Protein AF-A0A8D0F567-F1 (afdb_monomer_lite)

InterPro domains:
  IPR011990 Tetratricopeptide-like helical domain superfamily [G3DSA:1.25.40.10] (18-121)
  IPR011990 Tetratricopeptide-like helical domain superfamily [SSF48452] (25-99)
  IPR019734 Tetratricopeptide repeat [SM00028] (25-58)
  IPR019734 Tetratricopeptide repeat [SM00028] (64-97)
  IPR040395 Tetratricopeptide repeat protein 19 [PTHR13143] (23-118)
  IPR040799 ComR, tetratricopeptide [PF18710] (25-109)

Foldseek 3Di:
DDPPPPPVVVVVVVVVVLVVLLVQLVVLQVVLVVCVVVVVLVSSLVSLVVSLVSCVVSVHLCSLVSLLSNLVSCVSVVVLVVSLVSLVVSLVSCVVSVVVVSNVVSVVVNVVSVVVVVVVD

Radius of gyration: 17.82 Å; chains: 1; bounding box: 56×36×42 Å

Organism: NCBI:txid311401

Sequence (121 aa):
MWCSCCPRLHRSCSEGFFSVLVQTVVLMNDLATVLDAQGHYDEAYSYVKRAAELAKETQHPEEHMVLNNLAAILMHKEDFLQAKQVYKEALEQAQQKGDVASVQHIQEELAELAKRRKGSK

Secondary structure (DSSP, 8-state):
------HHHHHHHHHHHHHHHHHHHHHHHHHHHHHHHTT-HHHHHHHHHHHHHHHHHHT-TTHHHHHHHHHHHHHHTT-HHHHHHHHHHHHHHHHHHT-HHHHHHHHHHHHHHHHHHHH--

pLDDT: mean 84.18, std 19.07, range [33.41, 97.88]

Structure (mmCIF, N/CA/C/O backbone):
data_AF-A0A8D0F567-F1
#
_entry.id   AF-A0A8D0F567-F1
#
loop_
_atom_site.group_PDB
_atom_site.id
_atom_site.type_symbol
_atom_site.label_atom_id
_atom_site.label_alt_id
_atom_site.label_comp_id
_atom_site.label_asym_id
_atom_site.label_entity_id
_atom_site.label_seq_id
_atom_site.pdbx_PDB_ins_code
_atom_site.Cartn_x
_atom_site.Cartn_y
_atom_site.Cartn_z
_atom_site.occupancy
_atom_site.B_iso_or_equiv
_atom_site.auth_seq_id
_atom_site.auth_comp_id
_atom_site.auth_asym_id
_atom_site.auth_atom_id
_atom_site.pdbx_PDB_model_num
ATOM 1 N N . MET A 1 1 ? 36.775 -19.985 -17.133 1.00 36.34 1 MET A N 1
ATOM 2 C CA . MET A 1 1 ? 37.378 -19.450 -18.369 1.00 36.34 1 MET A CA 1
ATOM 3 C C . MET A 1 1 ? 36.575 -18.210 -18.764 1.00 36.34 1 MET A C 1
ATOM 5 O O . MET A 1 1 ? 35.458 -18.348 -19.225 1.00 36.34 1 MET A O 1
ATOM 9 N N . TRP A 1 2 ? 37.105 -17.029 -18.427 1.00 33.41 2 TRP A N 1
ATOM 10 C CA . TRP A 1 2 ? 36.894 -15.725 -19.075 1.00 33.41 2 TRP A CA 1
ATOM 11 C C . TRP A 1 2 ? 35.459 -15.260 -19.403 1.00 33.41 2 TRP A C 1
ATOM 13 O O . TRP A 1 2 ? 35.116 -15.065 -20.563 1.00 33.41 2 TRP A O 1
ATOM 23 N N . CYS A 1 3 ? 34.671 -14.911 -18.379 1.00 35.38 3 CYS A N 1
ATOM 24 C CA . CYS A 1 3 ? 33.648 -13.866 -18.531 1.00 35.38 3 CYS A CA 1
ATOM 25 C C . CYS A 1 3 ? 34.311 -12.489 -18.402 1.00 35.38 3 CYS A C 1
ATOM 27 O O . CYS A 1 3 ? 34.134 -11.778 -17.418 1.00 35.38 3 CYS A O 1
ATOM 29 N N . SER A 1 4 ? 35.082 -12.101 -19.416 1.00 45.06 4 SER A N 1
ATOM 30 C CA . SER A 1 4 ? 35.451 -10.701 -19.642 1.00 45.06 4 SER A CA 1
ATOM 31 C C . SER A 1 4 ? 34.256 -9.978 -20.274 1.00 45.06 4 SER A C 1
ATOM 33 O O . SER A 1 4 ? 34.318 -9.524 -21.412 1.00 45.06 4 SER A O 1
ATOM 35 N N . CYS A 1 5 ? 33.125 -9.930 -19.564 1.00 42.72 5 CYS A N 1
ATOM 36 C CA . CYS A 1 5 ? 31.970 -9.148 -19.991 1.00 42.72 5 CYS A CA 1
ATOM 37 C C . CYS A 1 5 ? 32.224 -7.675 -19.661 1.00 42.72 5 CYS A C 1
ATOM 39 O O . CYS A 1 5 ? 32.419 -7.289 -18.512 1.00 42.72 5 CYS A O 1
ATOM 41 N N . CYS A 1 6 ? 32.263 -6.873 -20.719 1.00 40.22 6 CYS A N 1
ATOM 42 C CA . CYS A 1 6 ? 32.458 -5.431 -20.737 1.00 40.22 6 CYS A CA 1
ATOM 43 C C . CYS A 1 6 ? 31.717 -4.716 -19.574 1.00 40.22 6 CYS A C 1
ATOM 45 O O . CYS A 1 6 ? 30.492 -4.842 -19.490 1.00 40.22 6 CYS A O 1
ATOM 47 N N . PRO A 1 7 ? 32.382 -3.899 -18.727 1.00 51.06 7 PRO A N 1
ATOM 48 C CA . PRO A 1 7 ? 31.718 -3.164 -17.635 1.00 51.06 7 PRO A CA 1
ATOM 49 C 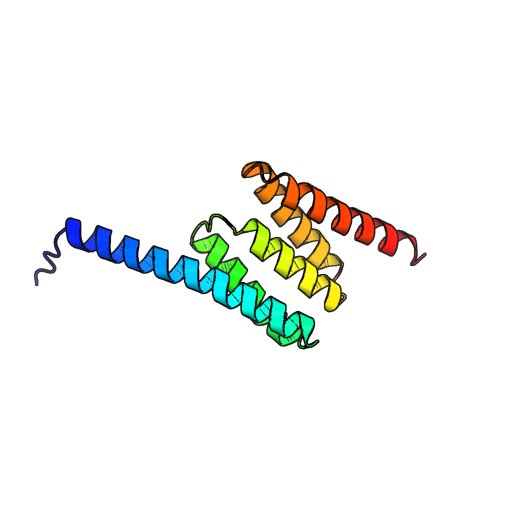C . PRO A 1 7 ? 30.576 -2.260 -18.128 1.00 51.06 7 PRO A C 1
ATOM 51 O O . PRO A 1 7 ? 29.612 -1.994 -17.415 1.00 51.06 7 PRO A O 1
ATOM 54 N N . ARG A 1 8 ? 30.667 -1.823 -19.390 1.00 41.62 8 ARG A N 1
ATOM 55 C CA . ARG A 1 8 ? 29.657 -1.013 -20.077 1.00 41.62 8 ARG A CA 1
ATOM 56 C C . ARG A 1 8 ? 28.365 -1.782 -20.376 1.00 41.62 8 ARG A C 1
ATOM 58 O O . ARG A 1 8 ? 27.296 -1.189 -20.318 1.00 41.62 8 ARG A O 1
ATOM 65 N N . LEU A 1 9 ? 28.453 -3.088 -20.645 1.00 41.75 9 LEU A N 1
ATOM 66 C CA . LEU A 1 9 ? 27.293 -3.939 -20.940 1.00 41.75 9 LEU A CA 1
ATOM 67 C C . LEU A 1 9 ? 26.566 -4.381 -19.662 1.00 41.75 9 LEU A C 1
ATOM 69 O O . LEU A 1 9 ? 25.348 -4.522 -19.673 1.00 41.75 9 LEU A O 1
ATOM 73 N N . HIS A 1 10 ? 27.300 -4.535 -18.554 1.00 45.81 10 HIS A N 1
ATOM 74 C CA . HIS A 1 10 ? 26.714 -4.816 -17.241 1.00 45.81 10 HIS A CA 1
ATOM 75 C C . HIS A 1 10 ? 25.799 -3.669 -16.785 1.00 45.81 10 HIS A C 1
ATOM 77 O O . HIS A 1 10 ? 24.714 -3.920 -16.270 1.00 45.81 10 HIS A O 1
ATOM 83 N N . ARG A 1 11 ? 26.195 -2.415 -17.061 1.00 40.94 11 ARG A N 1
ATOM 84 C CA . ARG A 1 11 ? 25.394 -1.219 -16.757 1.00 40.94 11 ARG A CA 1
ATOM 85 C C . ARG A 1 11 ? 24.106 -1.143 -17.592 1.00 40.94 11 ARG A C 1
ATOM 87 O O . ARG A 1 11 ? 23.039 -0.947 -17.023 1.00 40.94 11 ARG A O 1
ATOM 94 N N . SER A 1 12 ? 24.171 -1.411 -18.902 1.00 39.19 12 SER A N 1
ATOM 95 C CA . SER A 1 12 ? 22.965 -1.488 -19.753 1.00 39.19 12 SER A CA 1
ATOM 96 C C . SER A 1 12 ? 22.051 -2.670 -19.418 1.00 39.19 12 SER A C 1
ATOM 98 O O . SER A 1 12 ? 20.834 -2.521 -19.476 1.00 39.19 12 SER A O 1
ATOM 100 N N . CYS A 1 13 ? 22.597 -3.834 -19.042 1.00 46.06 13 CYS A N 1
ATOM 101 C CA . CYS A 1 13 ? 21.776 -4.955 -18.569 1.00 46.06 13 CYS A CA 1
ATOM 102 C C . CYS A 1 13 ? 21.081 -4.626 -17.242 1.00 46.06 13 CYS A C 1
ATOM 104 O O . CYS A 1 13 ? 19.911 -4.963 -17.084 1.00 46.06 13 CYS A O 1
ATOM 106 N N . SER A 1 14 ? 21.751 -3.930 -16.313 1.00 49.78 14 SER A N 1
ATOM 107 C CA . SER A 1 14 ? 21.116 -3.486 -15.066 1.00 49.78 14 SER A CA 1
ATOM 108 C C . SER A 1 14 ? 20.061 -2.398 -15.284 1.00 49.78 14 SER A C 1
ATOM 110 O O . SER A 1 14 ? 19.027 -2.431 -14.627 1.00 49.78 14 SER A O 1
ATOM 112 N N . GLU A 1 15 ? 20.275 -1.474 -16.226 1.00 50.78 15 GLU A N 1
ATOM 113 C CA . GLU A 1 15 ? 19.310 -0.413 -16.561 1.00 50.78 15 GLU A CA 1
ATOM 114 C C . GLU A 1 15 ? 18.056 -0.977 -17.251 1.00 50.78 15 GLU A C 1
ATOM 116 O O . GLU A 1 15 ? 16.936 -0.606 -16.897 1.00 50.78 15 GLU A O 1
ATOM 121 N N . GLY A 1 16 ? 18.222 -1.935 -18.173 1.00 56.00 16 GLY A N 1
ATOM 122 C CA . GLY A 1 16 ? 17.101 -2.640 -18.801 1.00 56.00 16 GLY A CA 1
ATOM 123 C C . GLY A 1 16 ? 16.317 -3.507 -17.812 1.00 56.00 16 GLY A C 1
ATOM 124 O O . GLY A 1 16 ? 15.089 -3.498 -17.823 1.00 56.00 16 GLY A O 1
ATOM 125 N N . PHE A 1 17 ? 1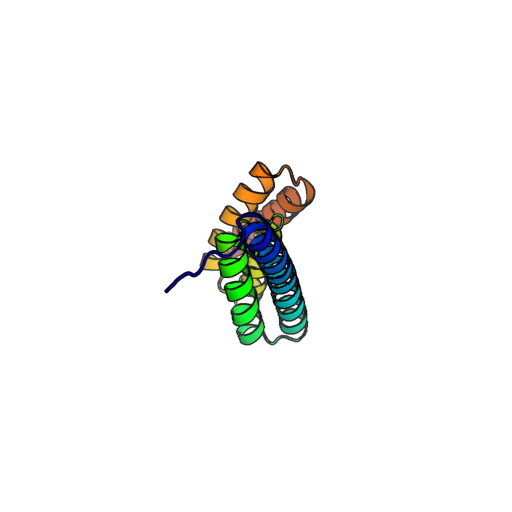7.009 -4.204 -16.908 1.00 58.25 17 PHE A N 1
ATOM 126 C CA . PHE A 1 17 ? 16.377 -5.009 -15.861 1.00 58.25 17 PHE A CA 1
ATOM 127 C C . PHE A 1 17 ? 15.597 -4.140 -14.862 1.00 58.25 17 PHE A C 1
ATOM 129 O O . PHE A 1 17 ? 14.449 -4.446 -14.557 1.00 58.25 17 PHE A O 1
ATOM 136 N N . PHE A 1 18 ? 16.163 -3.011 -14.424 1.00 58.22 18 PHE A N 1
ATOM 137 C CA . PHE A 1 18 ? 15.486 -2.058 -13.539 1.00 58.22 18 PHE A CA 1
ATOM 138 C C . PHE A 1 18 ? 14.220 -1.469 -14.180 1.00 58.22 18 PHE A C 1
ATOM 140 O O . PHE A 1 18 ? 13.167 -1.440 -13.550 1.00 58.22 18 PHE A O 1
ATOM 147 N N . SER A 1 19 ? 14.283 -1.081 -15.459 1.00 60.62 19 SER A N 1
ATOM 148 C CA . SER A 1 19 ? 13.116 -0.560 -16.184 1.00 60.62 19 SER A CA 1
ATOM 149 C C . SER A 1 19 ? 11.992 -1.591 -16.334 1.00 60.62 19 SER A C 1
ATOM 151 O O . SER A 1 19 ? 10.820 -1.221 -16.277 1.00 60.62 19 SER A O 1
ATOM 153 N N . VAL A 1 20 ? 12.322 -2.873 -16.522 1.00 65.44 20 VAL A N 1
ATOM 154 C CA . VAL A 1 20 ? 11.320 -3.950 -16.602 1.00 65.44 20 VAL A CA 1
ATOM 155 C C . VAL A 1 20 ? 10.667 -4.187 -15.240 1.00 65.44 20 VAL A C 1
ATOM 157 O O . VAL A 1 20 ? 9.454 -4.382 -15.163 1.00 65.44 20 VAL A O 1
ATOM 160 N N . LEU A 1 21 ? 11.438 -4.120 -14.152 1.00 71.50 21 LEU A N 1
ATOM 161 C CA . LEU A 1 21 ? 10.902 -4.285 -12.801 1.00 71.50 21 LEU A CA 1
ATOM 162 C C . LEU A 1 21 ? 9.962 -3.136 -12.409 1.00 71.50 21 LEU A C 1
ATOM 164 O O . LEU A 1 21 ? 8.901 -3.397 -11.850 1.00 71.50 21 LEU A O 1
ATOM 168 N N . VAL A 1 22 ? 10.293 -1.895 -12.783 1.00 76.56 22 VAL A N 1
ATOM 169 C CA . VAL A 1 22 ? 9.426 -0.713 -12.602 1.00 76.56 22 VAL A CA 1
ATOM 170 C C . VAL A 1 22 ? 8.073 -0.912 -13.294 1.00 76.56 22 VAL A C 1
ATOM 172 O O . VAL A 1 22 ? 7.026 -0.776 -12.668 1.00 76.56 22 VAL A O 1
ATOM 175 N N . GLN A 1 23 ? 8.069 -1.330 -14.564 1.00 82.00 23 GLN A N 1
ATOM 176 C CA . GLN A 1 23 ? 6.817 -1.591 -15.289 1.00 82.00 23 GLN A CA 1
ATOM 177 C C . GLN A 1 23 ? 6.027 -2.771 -14.710 1.00 82.00 23 GLN A C 1
ATOM 179 O O . GLN A 1 23 ? 4.798 -2.763 -14.734 1.00 82.00 23 GLN A O 1
ATOM 184 N N . THR A 1 24 ? 6.722 -3.770 -14.162 1.00 88.81 24 THR A N 1
ATOM 185 C CA . THR A 1 24 ? 6.086 -4.926 -13.520 1.00 88.81 24 THR A CA 1
ATOM 186 C C . THR A 1 24 ? 5.312 -4.506 -12.270 1.00 88.81 24 THR A C 1
ATOM 188 O O . THR A 1 24 ? 4.182 -4.950 -12.089 1.00 88.81 24 THR A O 1
ATOM 191 N N . VAL A 1 25 ? 5.870 -3.613 -11.441 1.00 93.38 25 VAL A N 1
ATOM 192 C CA . VAL A 1 25 ? 5.184 -3.072 -10.252 1.00 93.38 25 VAL A CA 1
ATOM 193 C C . VAL A 1 25 ? 3.879 -2.379 -10.640 1.00 93.38 25 VAL A C 1
ATOM 195 O O . VAL A 1 25 ? 2.831 -2.700 -10.080 1.00 93.38 25 VAL A O 1
ATOM 198 N N . VAL A 1 26 ? 3.937 -1.468 -11.617 1.00 92.00 26 VAL A N 1
ATOM 199 C CA . VAL A 1 26 ? 2.765 -0.699 -12.068 1.00 92.00 26 VAL A CA 1
ATOM 200 C C . VAL A 1 26 ? 1.687 -1.631 -12.621 1.00 92.00 26 VAL A C 1
ATOM 202 O O . VAL A 1 26 ? 0.544 -1.570 -12.182 1.00 92.00 26 VAL A O 1
ATOM 205 N N . LEU A 1 27 ? 2.056 -2.574 -13.495 1.00 93.75 27 LEU A N 1
ATOM 206 C CA . LEU A 1 27 ? 1.097 -3.506 -14.092 1.00 93.75 27 LEU A CA 1
ATOM 207 C C . LEU A 1 27 ? 0.404 -4.394 -13.047 1.00 93.75 27 LEU A C 1
ATOM 209 O O . LEU A 1 27 ? -0.800 -4.629 -13.132 1.00 93.75 27 LEU A O 1
ATOM 213 N N . MET A 1 28 ? 1.154 -4.903 -12.066 1.00 95.19 28 MET A N 1
ATOM 214 C CA . MET A 1 28 ? 0.587 -5.727 -10.994 1.00 95.19 28 MET A CA 1
ATOM 215 C C . MET A 1 28 ? -0.347 -4.920 -10.089 1.00 95.19 28 MET A C 1
ATOM 217 O O . MET A 1 28 ? -1.377 -5.437 -9.659 1.00 95.19 28 MET A O 1
ATOM 221 N N . ASN A 1 29 ? 0.001 -3.661 -9.817 1.00 95.75 29 ASN A N 1
ATOM 222 C CA . ASN A 1 29 ? -0.837 -2.749 -9.053 1.00 95.75 29 ASN A CA 1
ATOM 223 C C . ASN A 1 29 ? -2.148 -2.430 -9.789 1.00 95.75 29 ASN A C 1
ATOM 225 O O . ASN A 1 29 ? -3.218 -2.565 -9.203 1.00 95.75 29 ASN A O 1
ATOM 229 N N . ASP A 1 30 ? -2.080 -2.105 -11.080 1.00 95.69 30 ASP A N 1
ATOM 230 C CA . ASP A 1 30 ? -3.265 -1.810 -11.894 1.00 95.69 30 ASP A CA 1
ATOM 231 C C . ASP A 1 30 ? -4.193 -3.027 -11.998 1.00 95.69 30 ASP A C 1
ATOM 233 O O . ASP A 1 30 ? -5.413 -2.908 -11.857 1.00 95.69 30 ASP A O 1
ATOM 237 N N . LEU A 1 31 ? -3.621 -4.223 -12.184 1.00 96.88 31 LEU A N 1
ATOM 238 C CA . LEU A 1 31 ? -4.386 -5.468 -12.181 1.00 96.88 31 LEU A CA 1
ATOM 239 C C . LEU A 1 31 ? -5.092 -5.687 -10.839 1.00 96.88 31 LEU A C 1
ATOM 241 O O . LEU A 1 31 ? -6.265 -6.059 -10.819 1.00 96.88 31 LEU A O 1
ATOM 245 N N . ALA A 1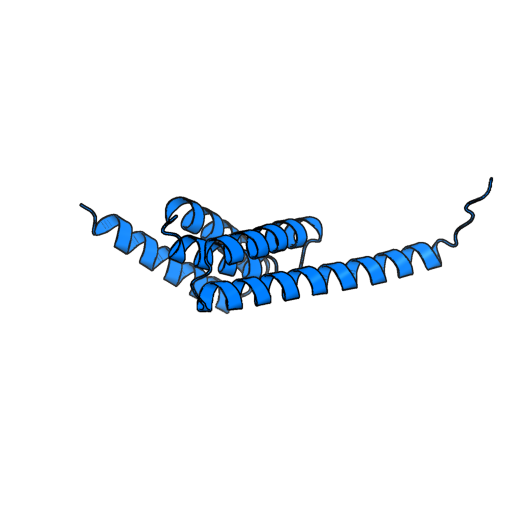 32 ? -4.406 -5.429 -9.725 1.00 97.12 32 ALA A N 1
ATOM 246 C CA . ALA A 1 32 ? -5.011 -5.535 -8.406 1.00 97.12 32 ALA A CA 1
ATOM 247 C C . ALA A 1 32 ? -6.178 -4.555 -8.227 1.00 97.12 32 ALA A C 1
ATOM 249 O O . ALA A 1 32 ? -7.225 -4.960 -7.733 1.00 97.12 32 ALA A O 1
ATOM 250 N N . THR A 1 33 ? -6.044 -3.307 -8.684 1.00 96.88 33 THR A N 1
ATOM 251 C CA . THR A 1 33 ? -7.132 -2.316 -8.654 1.00 96.88 33 THR A CA 1
ATOM 252 C C . THR A 1 33 ? -8.340 -2.767 -9.477 1.00 96.88 33 THR A C 1
ATOM 254 O O . THR A 1 33 ? -9.480 -2.613 -9.042 1.00 96.88 33 THR A O 1
ATOM 257 N N . VAL A 1 34 ? -8.119 -3.366 -10.651 1.00 97.88 34 VAL A N 1
ATOM 258 C CA . VAL A 1 34 ? -9.213 -3.902 -11.477 1.00 97.88 34 VAL A CA 1
ATOM 259 C C . VAL A 1 34 ? -9.903 -5.084 -10.792 1.00 97.88 34 VAL A C 1
ATOM 261 O O . VAL A 1 34 ? -11.131 -5.153 -10.792 1.00 97.88 34 VAL A O 1
ATOM 264 N N . LEU A 1 35 ? -9.140 -6.002 -10.195 1.00 97.88 35 LEU A N 1
ATOM 265 C CA . LEU A 1 35 ? -9.689 -7.145 -9.457 1.00 97.88 35 LEU A CA 1
ATOM 266 C C . LEU A 1 35 ? -10.484 -6.699 -8.227 1.00 97.88 35 LEU A C 1
ATOM 268 O O . LEU A 1 35 ? -11.568 -7.224 -7.974 1.00 97.88 35 LEU A O 1
ATOM 272 N N . ASP A 1 36 ? -9.983 -5.699 -7.506 1.00 97.25 36 ASP A N 1
ATOM 273 C CA . ASP A 1 36 ? -10.651 -5.085 -6.361 1.00 97.25 36 ASP A CA 1
ATOM 274 C C . ASP A 1 36 ? -12.000 -4.469 -6.759 1.00 97.25 36 ASP A C 1
ATOM 276 O O . ASP A 1 36 ? -13.029 -4.767 -6.154 1.00 97.25 36 ASP A O 1
ATOM 280 N N . ALA A 1 37 ? -12.029 -3.713 -7.862 1.00 96.88 37 ALA A N 1
ATOM 281 C CA . ALA A 1 37 ? -13.259 -3.137 -8.405 1.00 96.88 37 ALA A CA 1
ATOM 282 C C . ALA A 1 37 ? -14.284 -4.196 -8.860 1.00 96.88 37 ALA A C 1
ATOM 284 O O . ALA A 1 37 ? -15.483 -3.923 -8.899 1.00 96.88 37 ALA A O 1
ATOM 285 N N . GLN A 1 38 ? -13.829 -5.406 -9.198 1.00 97.06 38 GLN A N 1
ATOM 286 C CA . GLN A 1 38 ? -14.687 -6.547 -9.537 1.00 97.06 38 GLN A CA 1
ATOM 287 C C . GLN A 1 38 ? -15.137 -7.359 -8.310 1.00 97.06 38 GLN A C 1
ATOM 289 O O . GLN A 1 38 ? -15.927 -8.289 -8.460 1.00 97.06 38 GLN A O 1
ATOM 294 N N . GLY A 1 39 ? -14.657 -7.027 -7.108 1.00 95.56 39 GLY A N 1
ATOM 295 C CA . GLY A 1 39 ? -14.954 -7.758 -5.874 1.00 95.56 39 GLY A CA 1
ATOM 296 C C . GLY A 1 39 ? -14.069 -8.986 -5.631 1.00 95.56 39 GLY A C 1
ATOM 297 O O . GLY A 1 39 ? -14.296 -9.726 -4.674 1.00 95.56 39 GLY A O 1
ATOM 298 N N . HIS A 1 40 ? -13.041 -9.216 -6.455 1.00 97.56 40 HIS A N 1
ATOM 299 C CA . HIS A 1 40 ? -12.089 -10.322 -6.300 1.00 97.56 40 HIS A CA 1
ATOM 300 C C . HIS A 1 40 ? -10.970 -9.957 -5.308 1.00 97.56 40 HIS A C 1
ATOM 302 O O . HIS A 1 40 ? -9.788 -9.910 -5.653 1.00 97.56 40 HIS A O 1
ATOM 308 N N . TYR A 1 41 ? -11.336 -9.682 -4.053 1.00 95.56 41 TYR A N 1
ATOM 309 C CA . TYR A 1 41 ? -10.432 -9.080 -3.066 1.00 95.56 41 TYR A CA 1
ATOM 310 C C . TYR A 1 41 ? -9.229 -9.952 -2.672 1.00 95.56 41 TYR A C 1
ATOM 312 O O . TYR A 1 41 ? -8.147 -9.430 -2.409 1.00 95.56 41 TYR A O 1
ATOM 320 N N . ASP A 1 42 ? -9.387 -11.277 -2.602 1.00 96.19 42 ASP A N 1
ATOM 321 C CA . ASP A 1 42 ? -8.274 -12.197 -2.312 1.00 96.19 42 ASP A CA 1
ATOM 322 C C . ASP A 1 42 ? -7.219 -12.195 -3.423 1.00 96.19 42 ASP A C 1
ATOM 324 O O . ASP A 1 42 ? -6.017 -12.117 -3.150 1.00 96.19 42 ASP A O 1
ATOM 328 N N . GLU A 1 43 ? -7.665 -12.223 -4.679 1.00 96.19 43 GLU A N 1
ATOM 329 C CA . GLU A 1 43 ? -6.776 -12.157 -5.836 1.00 96.19 43 GLU A CA 1
ATOM 330 C C . GLU A 1 43 ? -6.111 -10.783 -5.920 1.00 96.19 43 GLU A C 1
ATOM 332 O O . GLU A 1 43 ? -4.885 -10.711 -6.019 1.00 96.19 43 GLU A O 1
ATOM 337 N N . ALA A 1 44 ? -6.882 -9.701 -5.769 1.00 97.69 44 ALA A N 1
ATOM 338 C CA . ALA A 1 44 ? -6.362 -8.336 -5.720 1.00 97.69 44 ALA A CA 1
ATOM 339 C C . ALA A 1 44 ? -5.255 -8.184 -4.664 1.00 97.69 44 ALA A C 1
ATOM 341 O O . ALA A 1 44 ? -4.171 -7.677 -4.960 1.00 97.69 44 ALA A O 1
ATOM 342 N N . TYR A 1 45 ? -5.485 -8.705 -3.454 1.00 97.38 45 TYR A N 1
ATOM 343 C CA . TYR A 1 45 ? -4.499 -8.683 -2.375 1.00 97.38 45 TYR A CA 1
ATOM 344 C C . TYR A 1 45 ? -3.207 -9.412 -2.756 1.00 97.38 45 TYR A C 1
ATOM 346 O O . TYR A 1 45 ? -2.114 -8.910 -2.492 1.00 97.38 45 TYR A O 1
ATOM 354 N N . SER A 1 46 ? -3.309 -10.578 -3.399 1.00 97.00 46 SER A N 1
ATOM 355 C CA . SER A 1 46 ? -2.129 -11.341 -3.813 1.00 97.00 46 SER A CA 1
ATOM 356 C C . SER A 1 46 ? -1.244 -10.563 -4.799 1.00 97.00 46 SER A C 1
ATOM 358 O O . SER A 1 46 ? -0.021 -10.526 -4.631 1.00 97.00 46 SER A O 1
ATOM 360 N N . TYR A 1 47 ? -1.856 -9.869 -5.766 1.00 97.31 47 TYR A N 1
ATOM 361 C CA . TYR A 1 47 ? -1.141 -9.067 -6.758 1.00 97.31 47 TYR A CA 1
ATOM 362 C C . TYR A 1 47 ? -0.537 -7.802 -6.152 1.00 97.31 47 TYR A C 1
ATOM 364 O O . TYR A 1 47 ? 0.661 -7.565 -6.320 1.00 97.31 47 TYR A O 1
ATOM 372 N N . VAL A 1 48 ? -1.320 -7.017 -5.402 1.00 97.25 48 VAL A N 1
ATOM 373 C CA . VAL A 1 48 ? -0.832 -5.754 -4.824 1.00 97.25 48 VAL A CA 1
ATOM 374 C C . VAL A 1 48 ? 0.233 -5.990 -3.752 1.00 97.25 48 VAL A C 1
ATOM 376 O O . VAL A 1 48 ? 1.193 -5.231 -3.662 1.00 97.25 48 VAL A O 1
ATOM 379 N N . LYS A 1 49 ? 0.139 -7.082 -2.979 1.00 96.94 49 LYS A N 1
ATOM 380 C CA . LYS A 1 49 ? 1.173 -7.453 -2.007 1.00 96.94 49 LYS A CA 1
ATOM 381 C C . LYS A 1 49 ? 2.495 -7.749 -2.705 1.00 96.94 49 LYS A C 1
ATOM 383 O O . LYS A 1 49 ? 3.538 -7.254 -2.285 1.00 96.94 49 LYS A O 1
ATOM 388 N N . ARG A 1 50 ? 2.455 -8.524 -3.792 1.00 95.25 50 ARG A N 1
ATOM 389 C CA . ARG A 1 50 ? 3.663 -8.831 -4.559 1.00 95.25 50 ARG A CA 1
ATOM 390 C C . ARG A 1 50 ? 4.228 -7.587 -5.250 1.00 95.25 50 ARG A C 1
ATOM 392 O O . ARG A 1 50 ? 5.446 -7.429 -5.295 1.00 95.25 50 ARG A O 1
ATOM 399 N N . ALA A 1 51 ? 3.364 -6.689 -5.726 1.00 95.69 51 ALA A N 1
ATOM 400 C CA . ALA A 1 51 ? 3.772 -5.389 -6.249 1.00 95.69 51 ALA A CA 1
ATOM 401 C C . ALA A 1 51 ? 4.471 -4.539 -5.174 1.00 95.69 51 ALA A C 1
ATOM 403 O O . ALA A 1 51 ? 5.506 -3.947 -5.459 1.00 95.69 51 ALA A O 1
ATOM 404 N N . ALA A 1 52 ? 3.961 -4.523 -3.936 1.00 96.00 52 ALA A N 1
ATOM 405 C CA . ALA A 1 52 ? 4.554 -3.783 -2.820 1.00 96.00 52 ALA A CA 1
ATOM 406 C C . ALA A 1 52 ? 5.932 -4.335 -2.416 1.00 96.00 52 ALA A C 1
ATOM 408 O O . ALA A 1 52 ? 6.869 -3.568 -2.204 1.00 96.00 52 ALA A O 1
ATOM 409 N N . GLU A 1 53 ? 6.084 -5.663 -2.360 1.00 94.00 53 GLU A N 1
ATOM 410 C CA . GLU A 1 53 ? 7.381 -6.314 -2.121 1.00 94.00 53 GLU A CA 1
ATO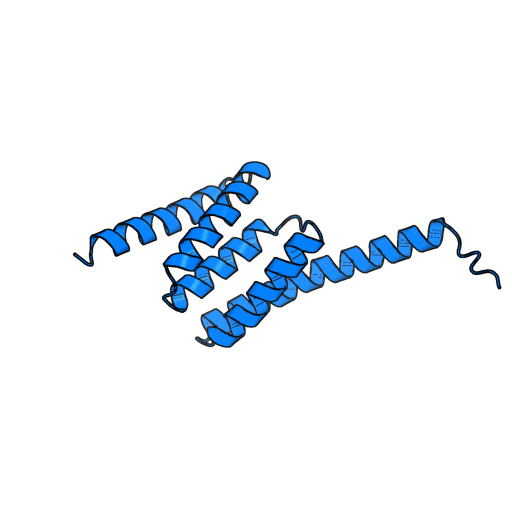M 411 C C . GLU A 1 53 ? 8.406 -5.905 -3.185 1.00 94.00 53 GLU A C 1
ATOM 413 O O . GLU A 1 53 ? 9.508 -5.464 -2.859 1.00 94.00 53 GLU A O 1
ATOM 418 N N . LEU A 1 54 ? 8.015 -5.981 -4.459 1.00 92.44 54 LEU A N 1
ATOM 419 C CA . LEU A 1 54 ? 8.882 -5.623 -5.575 1.00 92.44 54 LEU A CA 1
ATOM 420 C C . LEU A 1 54 ? 9.209 -4.124 -5.594 1.00 92.44 54 LEU A C 1
ATOM 422 O O . LEU A 1 54 ? 10.350 -3.739 -5.859 1.00 92.44 54 LEU A O 1
ATOM 426 N N . ALA A 1 55 ? 8.228 -3.275 -5.284 1.00 93.19 55 ALA A N 1
ATOM 427 C CA . ALA A 1 55 ? 8.409 -1.835 -5.179 1.00 93.19 55 ALA A CA 1
ATOM 428 C C . ALA A 1 55 ? 9.453 -1.487 -4.112 1.00 93.19 55 ALA A C 1
ATOM 430 O O . ALA A 1 55 ? 10.344 -0.681 -4.367 1.00 93.19 55 ALA A O 1
ATOM 431 N N . LYS A 1 56 ? 9.406 -2.162 -2.962 1.00 91.38 56 LYS A N 1
ATOM 432 C CA . LYS A 1 56 ? 10.376 -1.990 -1.878 1.00 91.38 56 LYS A CA 1
ATOM 433 C C . LYS A 1 56 ? 11.770 -2.500 -2.242 1.00 91.38 56 LYS A C 1
ATOM 435 O O . LYS A 1 56 ? 12.760 -1.817 -1.988 1.00 91.38 56 LYS A O 1
ATOM 440 N N . GLU A 1 57 ? 11.865 -3.683 -2.852 1.00 89.25 57 GLU A N 1
ATOM 441 C CA . GLU A 1 57 ? 13.142 -4.266 -3.299 1.00 89.25 57 GLU A CA 1
ATOM 442 C C . GLU A 1 57 ? 13.853 -3.379 -4.330 1.00 89.25 57 GLU A C 1
ATOM 444 O O . GLU A 1 57 ? 15.081 -3.290 -4.343 1.00 89.25 57 GLU A O 1
ATOM 449 N N . THR A 1 58 ? 13.078 -2.706 -5.180 1.00 87.75 58 THR A N 1
ATOM 450 C CA . THR A 1 58 ? 13.587 -1.859 -6.267 1.00 87.75 58 THR A CA 1
ATOM 451 C C . THR A 1 58 ? 13.651 -0.374 -5.922 1.00 87.75 58 THR A C 1
ATOM 453 O O . THR A 1 58 ? 14.116 0.407 -6.748 1.00 87.75 58 THR A O 1
ATOM 456 N N . GLN A 1 59 ? 13.222 0.027 -4.720 1.00 87.88 59 GLN A N 1
ATOM 457 C CA . GLN A 1 59 ? 13.083 1.434 -4.320 1.00 87.88 59 GLN A CA 1
ATOM 458 C C . GLN A 1 59 ? 12.247 2.237 -5.330 1.00 87.88 59 GLN A C 1
ATOM 460 O O . GLN A 1 59 ? 12.634 3.317 -5.786 1.00 87.88 59 GLN A O 1
ATOM 465 N N . HIS A 1 60 ? 11.099 1.680 -5.716 1.00 86.88 60 HIS A N 1
ATOM 466 C CA . HIS A 1 60 ? 10.236 2.241 -6.741 1.00 86.88 60 HIS A CA 1
ATOM 467 C C . HIS A 1 60 ? 9.796 3.675 -6.376 1.00 86.88 60 HIS A C 1
ATOM 469 O O . HIS A 1 60 ? 9.330 3.935 -5.256 1.00 86.88 60 HIS A O 1
ATOM 475 N N . PRO A 1 61 ? 9.872 4.635 -7.318 1.00 86.81 61 PRO A N 1
ATOM 476 C CA . PRO A 1 61 ? 9.508 6.031 -7.065 1.00 86.81 61 PRO A CA 1
ATOM 477 C C . PRO A 1 61 ? 8.040 6.210 -6.664 1.00 86.81 61 PRO A C 1
ATOM 479 O O . PRO A 1 61 ? 7.695 7.219 -6.059 1.00 86.81 61 PRO A O 1
ATOM 482 N N . GLU A 1 62 ? 7.202 5.203 -6.884 1.00 89.38 62 GLU A N 1
ATOM 483 C CA . GLU A 1 62 ? 5.775 5.206 -6.545 1.00 89.38 62 GLU A CA 1
ATOM 484 C C . GLU A 1 62 ? 5.388 4.127 -5.520 1.00 89.38 62 GLU A C 1
ATOM 486 O O . GLU A 1 62 ? 4.223 3.761 -5.415 1.00 89.38 62 GLU A O 1
ATOM 491 N N . GLU A 1 63 ? 6.349 3.601 -4.749 1.00 94.00 63 GLU A N 1
ATOM 492 C CA . GLU A 1 63 ? 6.083 2.614 -3.684 1.00 94.00 63 GLU A CA 1
ATOM 493 C C . GLU A 1 63 ? 4.931 3.035 -2.750 1.00 94.00 63 GLU A C 1
ATOM 495 O O . GLU A 1 63 ? 4.068 2.221 -2.426 1.00 94.00 63 GLU A O 1
ATOM 500 N N . HIS A 1 64 ? 4.841 4.323 -2.403 1.00 94.06 64 HIS A N 1
ATOM 501 C CA . HIS A 1 64 ? 3.787 4.859 -1.538 1.00 94.06 64 HIS A CA 1
ATOM 502 C C . HIS A 1 64 ? 2.384 4.726 -2.143 1.00 94.06 64 HIS A C 1
ATOM 504 O O . HIS A 1 64 ? 1.429 4.502 -1.402 1.00 94.06 64 HIS A O 1
ATOM 510 N N . MET A 1 65 ? 2.251 4.806 -3.472 1.00 94.44 65 MET A N 1
ATOM 511 C CA . MET A 1 65 ? 0.972 4.592 -4.158 1.00 94.44 65 MET A CA 1
ATOM 512 C C . MET A 1 65 ? 0.569 3.116 -4.136 1.00 94.44 65 MET A C 1
ATOM 514 O O . MET A 1 65 ? -0.595 2.796 -3.900 1.00 94.44 65 MET A O 1
ATOM 518 N N . VAL A 1 66 ? 1.533 2.205 -4.295 1.00 96.31 66 VAL A N 1
ATOM 519 C CA . VAL A 1 66 ? 1.283 0.757 -4.198 1.00 96.31 66 VAL A CA 1
ATOM 520 C C . VAL A 1 66 ? 0.863 0.373 -2.776 1.00 96.31 66 VAL A C 1
ATOM 522 O O . VAL A 1 66 ? -0.081 -0.393 -2.591 1.00 96.31 66 VAL A O 1
ATOM 525 N N . LEU A 1 67 ? 1.511 0.945 -1.755 1.00 97.25 67 LEU A N 1
ATOM 526 C CA . LEU A 1 67 ? 1.120 0.751 -0.356 1.00 97.25 67 LEU A CA 1
ATOM 527 C C . LEU A 1 67 ? -0.278 1.318 -0.069 1.00 97.25 67 LEU A C 1
ATOM 529 O O . LEU A 1 67 ? -1.067 0.671 0.617 1.00 97.25 67 LEU A O 1
ATOM 533 N N . ASN A 1 68 ? -0.616 2.486 -0.624 1.00 95.94 68 ASN A N 1
ATOM 534 C CA . ASN A 1 68 ? -1.963 3.050 -0.515 1.00 95.94 68 ASN A CA 1
ATOM 535 C C . ASN A 1 68 ? -3.026 2.090 -1.079 1.00 95.94 68 ASN A C 1
ATOM 537 O O . ASN A 1 68 ? -4.022 1.807 -0.414 1.00 95.94 68 ASN A O 1
ATOM 541 N N . ASN A 1 69 ? -2.778 1.522 -2.260 1.00 96.06 69 ASN A N 1
ATOM 542 C CA . ASN A 1 69 ? -3.686 0.562 -2.887 1.00 96.06 69 ASN A CA 1
ATOM 543 C C . ASN A 1 69 ? -3.786 -0.754 -2.101 1.00 96.06 69 ASN A C 1
ATOM 545 O O . ASN A 1 69 ? -4.879 -1.297 -1.944 1.00 96.06 69 ASN A O 1
ATOM 549 N N . LEU A 1 70 ? -2.674 -1.249 -1.547 1.00 97.88 70 LEU A N 1
ATOM 550 C CA . LEU A 1 70 ? -2.682 -2.412 -0.654 1.00 97.88 70 LEU A CA 1
ATOM 551 C C . LEU A 1 70 ? -3.563 -2.161 0.577 1.00 97.88 70 LEU A C 1
ATOM 553 O O . LEU A 1 70 ? -4.336 -3.034 0.972 1.00 97.88 70 LEU A O 1
ATOM 557 N N . ALA A 1 71 ? -3.469 -0.973 1.175 1.00 96.88 71 ALA A N 1
ATOM 558 C CA . ALA A 1 71 ? -4.293 -0.603 2.316 1.00 96.88 71 ALA A CA 1
ATOM 559 C C . ALA A 1 71 ? -5.783 -0.501 1.946 1.00 96.88 71 ALA A C 1
ATOM 561 O O . ALA A 1 71 ? -6.616 -1.013 2.691 1.00 96.88 71 ALA A O 1
ATOM 562 N N . ALA A 1 72 ? -6.116 0.068 0.784 1.00 95.56 72 ALA A N 1
ATOM 563 C CA . ALA A 1 72 ? -7.490 0.126 0.280 1.00 95.56 72 ALA A CA 1
ATOM 564 C C . ALA A 1 72 ? -8.083 -1.276 0.045 1.00 95.56 72 ALA A C 1
ATOM 566 O O . ALA A 1 72 ? -9.190 -1.570 0.491 1.00 95.56 72 ALA A O 1
ATOM 567 N N . ILE A 1 73 ? -7.317 -2.196 -0.546 1.00 97.06 73 ILE A N 1
ATOM 568 C CA . ILE A 1 73 ? -7.759 -3.588 -0.720 1.00 97.06 73 ILE A CA 1
ATOM 569 C C . ILE A 1 73 ? -7.966 -4.268 0.643 1.00 97.06 73 ILE A C 1
ATOM 571 O O . ILE A 1 73 ? -8.953 -4.973 0.849 1.00 97.06 73 ILE A O 1
ATOM 575 N N . LEU A 1 74 ? -7.089 -4.025 1.622 1.00 96.38 74 LEU A N 1
ATOM 576 C CA . LEU A 1 74 ? -7.277 -4.522 2.992 1.00 96.38 74 LEU A CA 1
ATOM 577 C C . LEU A 1 74 ? -8.540 -3.950 3.660 1.00 96.38 74 LEU A C 1
ATOM 579 O O . LEU A 1 74 ? -9.185 -4.667 4.426 1.00 96.38 74 LEU A O 1
ATOM 583 N N . MET A 1 75 ? -8.928 -2.706 3.349 1.00 94.12 75 MET A N 1
ATOM 584 C CA . MET A 1 75 ? -10.199 -2.124 3.800 1.00 94.12 75 MET A CA 1
ATOM 585 C C . MET A 1 75 ? -11.400 -2.895 3.255 1.00 94.12 75 MET A C 1
ATOM 587 O O . MET A 1 75 ? -12.320 -3.189 4.018 1.00 94.12 75 MET A O 1
ATOM 591 N N . HIS A 1 76 ? -11.391 -3.248 1.967 1.00 94.06 76 HIS A N 1
ATOM 592 C CA . HIS A 1 76 ? -12.456 -4.049 1.354 1.00 94.06 76 HIS A CA 1
ATOM 593 C C . HIS A 1 76 ? -12.495 -5.489 1.879 1.00 94.06 76 HIS A C 1
ATOM 595 O O . HIS A 1 76 ? -13.565 -6.083 1.974 1.00 94.06 76 HIS A O 1
ATOM 601 N N . LYS A 1 77 ? -11.347 -6.027 2.306 1.00 93.94 77 LYS A N 1
ATOM 602 C CA . LYS A 1 77 ? -11.244 -7.317 3.011 1.00 93.94 77 LYS A CA 1
ATOM 603 C C . LYS A 1 77 ? -11.614 -7.253 4.496 1.00 93.94 77 LYS A C 1
ATOM 605 O O . LYS A 1 77 ? -11.484 -8.263 5.182 1.00 93.94 77 LYS A O 1
ATOM 610 N N . GLU A 1 78 ? -12.014 -6.084 4.993 1.00 92.75 78 GLU A N 1
ATOM 611 C CA . GLU A 1 78 ? -12.336 -5.819 6.401 1.00 92.75 78 GLU A CA 1
ATOM 612 C C . GLU A 1 78 ? -11.166 -6.037 7.384 1.00 92.75 78 GLU A C 1
ATOM 614 O O . GLU A 1 78 ? -11.354 -6.045 8.604 1.00 92.75 78 GLU A O 1
ATOM 619 N N . ASP A 1 79 ? -9.926 -6.127 6.890 1.00 94.31 79 ASP A N 1
ATOM 620 C CA . ASP A 1 79 ? -8.731 -6.182 7.734 1.00 94.31 79 ASP A CA 1
ATOM 621 C C . ASP A 1 79 ? -8.246 -4.768 8.074 1.00 94.31 79 ASP A C 1
ATOM 623 O O . ASP A 1 79 ? -7.190 -4.282 7.654 1.00 94.31 79 ASP A O 1
ATOM 627 N N . PHE A 1 80 ? -9.058 -4.081 8.874 1.00 92.56 80 PHE A N 1
ATOM 628 C CA . PHE A 1 80 ? -8.825 -2.692 9.269 1.00 92.56 80 PHE A CA 1
ATOM 629 C C . PHE A 1 80 ? -7.545 -2.498 10.096 1.00 92.56 80 PHE A C 1
ATOM 631 O O . PHE A 1 80 ? -6.999 -1.391 10.154 1.00 92.56 80 PHE A O 1
ATOM 638 N N . LEU A 1 81 ? -7.071 -3.548 10.778 1.00 91.94 81 LEU A N 1
ATOM 639 C CA . LEU A 1 81 ? -5.852 -3.482 11.581 1.00 91.94 81 LEU A CA 1
ATOM 640 C C . LEU A 1 81 ? -4.618 -3.446 10.684 1.00 91.94 81 LEU A C 1
ATOM 642 O O . LEU A 1 81 ? -3.783 -2.555 10.869 1.00 91.94 81 LEU A O 1
ATOM 646 N N . GLN A 1 82 ? -4.531 -4.359 9.712 1.00 94.50 82 GLN A N 1
ATOM 647 C CA . GLN A 1 82 ? -3.443 -4.345 8.738 1.00 94.50 82 GLN A CA 1
ATOM 648 C C . GLN A 1 82 ? -3.539 -3.119 7.826 1.00 94.50 82 GLN A C 1
ATOM 650 O O . GLN A 1 82 ? -2.536 -2.429 7.655 1.00 94.50 82 GLN A O 1
ATOM 655 N N . ALA A 1 83 ? -4.736 -2.760 7.339 1.00 95.56 83 ALA A N 1
ATOM 656 C CA . ALA A 1 83 ? -4.933 -1.569 6.505 1.00 95.56 83 ALA A CA 1
ATOM 657 C C . ALA A 1 83 ? -4.367 -0.307 7.173 1.00 95.56 83 ALA A C 1
ATOM 659 O O . ALA A 1 83 ? -3.618 0.456 6.568 1.00 95.56 83 ALA A O 1
ATOM 660 N N . LYS A 1 84 ? -4.643 -0.116 8.470 1.00 94.94 84 LYS A N 1
ATOM 661 C CA . LYS A 1 84 ? -4.123 1.025 9.232 1.00 94.94 84 LYS A CA 1
ATOM 662 C C . LYS A 1 84 ? -2.596 1.041 9.333 1.00 94.94 84 LYS A C 1
ATOM 664 O O . LYS A 1 84 ? -2.013 2.123 9.390 1.00 94.94 84 LYS A O 1
ATOM 669 N N . GLN A 1 85 ? -1.957 -0.120 9.463 1.00 96.12 85 GLN A N 1
ATOM 670 C CA . GLN A 1 85 ? -0.496 -0.202 9.511 1.00 96.12 85 GLN A CA 1
ATOM 671 C C . GLN A 1 85 ? 0.093 0.189 8.156 1.00 96.12 85 GLN A C 1
ATOM 673 O O . GLN A 1 85 ? 0.921 1.094 8.104 1.00 96.12 85 GLN A O 1
ATOM 678 N N . VAL A 1 86 ? -0.433 -0.386 7.074 1.00 97.31 86 VAL A N 1
ATOM 679 C CA . VAL A 1 86 ? 0.021 -0.096 5.710 1.00 97.31 86 VAL A CA 1
ATOM 680 C C . VAL A 1 86 ? -0.205 1.374 5.341 1.00 97.31 86 VAL A C 1
ATOM 682 O O . VAL A 1 86 ? 0.711 2.016 4.836 1.00 97.31 86 VAL A O 1
ATOM 685 N N . TYR A 1 87 ? -1.358 1.967 5.673 1.00 97.06 87 TYR A N 1
ATOM 686 C CA . TYR A 1 87 ? -1.594 3.400 5.445 1.00 97.06 87 TYR A CA 1
ATOM 687 C C . TYR A 1 87 ? -0.580 4.295 6.169 1.00 97.06 87 TYR A C 1
ATOM 689 O O . TYR A 1 87 ? -0.193 5.334 5.645 1.00 97.06 87 TYR A O 1
ATOM 697 N N . LYS A 1 88 ? -0.123 3.926 7.371 1.00 96.38 88 LYS A N 1
ATOM 698 C CA . LYS A 1 88 ? 0.910 4.707 8.068 1.00 96.38 88 LYS A CA 1
ATOM 699 C C . LYS A 1 88 ? 2.257 4.639 7.357 1.00 96.38 88 LYS A C 1
ATOM 701 O O . LYS A 1 88 ? 2.927 5.662 7.270 1.00 96.38 88 LYS A O 1
ATOM 706 N N . GLU A 1 89 ? 2.628 3.465 6.857 1.00 95.94 89 GLU A N 1
ATOM 707 C CA . GLU A 1 89 ? 3.851 3.288 6.067 1.00 95.94 89 GLU A CA 1
ATOM 708 C C . GLU A 1 89 ? 3.769 4.085 4.756 1.00 95.94 89 GLU A C 1
ATOM 710 O O . GLU A 1 89 ? 4.686 4.841 4.435 1.00 95.94 89 GLU A O 1
ATOM 715 N N . ALA A 1 90 ? 2.633 4.014 4.053 1.00 96.00 90 ALA A N 1
ATOM 716 C CA . ALA A 1 90 ? 2.374 4.806 2.851 1.00 96.00 90 ALA A CA 1
ATOM 717 C C . ALA A 1 90 ? 2.468 6.318 3.125 1.00 96.00 90 ALA A C 1
ATOM 719 O O . ALA A 1 90 ? 3.068 7.054 2.342 1.00 96.00 90 ALA A O 1
ATOM 720 N N . LEU A 1 91 ? 1.918 6.780 4.257 1.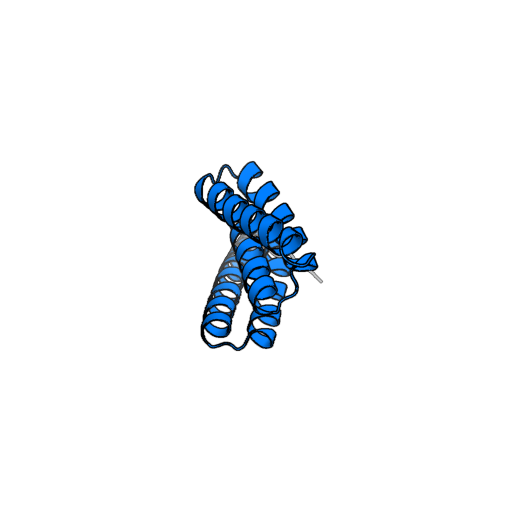00 96.56 91 LEU A N 1
ATOM 721 C CA . LEU A 1 91 ? 1.958 8.184 4.667 1.00 96.56 91 LEU A CA 1
ATOM 722 C C . LEU A 1 91 ? 3.390 8.667 4.905 1.00 96.56 91 LEU A C 1
ATOM 724 O O . LEU A 1 91 ? 3.753 9.745 4.441 1.00 96.56 91 LEU A O 1
ATOM 728 N N . GLU A 1 92 ? 4.196 7.883 5.622 1.00 95.44 92 GLU A N 1
ATOM 729 C CA . GLU A 1 92 ? 5.592 8.222 5.901 1.00 95.44 92 GLU A CA 1
ATOM 730 C C . GLU A 1 92 ? 6.390 8.362 4.598 1.00 95.44 92 GLU A C 1
ATOM 732 O O . GLU A 1 92 ? 7.102 9.349 4.404 1.00 95.44 92 GLU A O 1
ATOM 737 N N . GLN A 1 93 ? 6.210 7.429 3.660 1.00 93.62 93 GLN A N 1
ATOM 738 C CA . GLN A 1 93 ? 6.881 7.490 2.362 1.00 93.62 93 GLN A CA 1
ATOM 739 C C . GLN A 1 93 ? 6.395 8.653 1.490 1.00 93.62 93 GLN A C 1
ATOM 741 O O . GLN A 1 93 ? 7.212 9.341 0.873 1.00 93.62 93 GLN A O 1
ATOM 746 N N . ALA A 1 94 ? 5.086 8.912 1.453 1.00 93.88 94 ALA A N 1
ATOM 747 C CA . ALA A 1 94 ? 4.520 10.035 0.708 1.00 93.88 94 ALA A CA 1
ATOM 748 C C . ALA A 1 94 ? 5.031 11.385 1.246 1.00 93.88 94 ALA A C 1
ATOM 750 O O . ALA A 1 94 ? 5.369 12.276 0.466 1.00 93.88 94 ALA A O 1
ATOM 751 N N . GLN A 1 95 ? 5.177 11.518 2.572 1.00 94.25 95 GLN A N 1
ATOM 752 C CA . GLN A 1 95 ? 5.777 12.696 3.206 1.00 94.25 95 GLN A CA 1
ATOM 753 C C . GLN A 1 95 ? 7.252 12.863 2.841 1.00 94.25 95 GLN A C 1
ATOM 755 O O . GLN A 1 95 ? 7.667 13.970 2.504 1.00 94.25 95 GLN A O 1
ATOM 760 N N . GLN A 1 96 ? 8.035 11.779 2.866 1.00 92.25 96 GLN A N 1
ATOM 761 C CA . GLN A 1 96 ? 9.445 11.815 2.464 1.00 92.25 96 GLN A CA 1
ATOM 762 C C . GLN A 1 96 ? 9.617 12.242 0.999 1.00 92.25 96 GLN A C 1
ATOM 764 O O . GLN A 1 96 ? 10.554 12.972 0.680 1.00 92.25 96 GLN A O 1
ATOM 769 N N . LYS A 1 97 ? 8.699 11.830 0.115 1.00 90.12 97 LYS A N 1
ATOM 770 C CA . LYS A 1 97 ? 8.693 12.216 -1.305 1.00 90.12 97 LYS A CA 1
ATOM 771 C C . LYS A 1 97 ? 8.100 13.603 -1.575 1.00 90.12 97 LYS A C 1
ATOM 773 O O . LYS A 1 97 ? 8.293 14.130 -2.667 1.00 90.12 97 LYS A O 1
ATOM 778 N N . GLY A 1 98 ? 7.408 14.204 -0.607 1.00 92.12 98 GLY A N 1
ATOM 779 C CA . GLY A 1 98 ? 6.736 15.496 -0.771 1.00 92.12 98 GLY A CA 1
ATOM 780 C C . GLY A 1 98 ? 5.444 15.432 -1.594 1.00 92.12 98 GLY A C 1
ATOM 781 O O . GLY A 1 98 ? 5.009 16.453 -2.124 1.00 92.12 98 GLY A O 1
ATOM 782 N N . ASP A 1 99 ? 4.820 14.257 -1.704 1.00 92.31 99 ASP A N 1
ATOM 783 C CA . ASP A 1 99 ? 3.557 14.074 -2.424 1.00 92.31 99 ASP A CA 1
ATOM 784 C C . ASP A 1 99 ? 2.367 14.493 -1.546 1.00 92.31 99 ASP A C 1
ATOM 786 O O . ASP A 1 99 ? 1.785 13.702 -0.801 1.00 92.31 99 ASP A O 1
ATOM 790 N N . VAL A 1 100 ? 2.016 15.777 -1.621 1.00 92.69 100 VAL A N 1
ATOM 791 C CA . VAL A 1 100 ? 0.955 16.381 -0.800 1.00 92.69 100 VAL A CA 1
ATOM 792 C C . VAL A 1 100 ? -0.419 15.759 -1.078 1.00 92.69 100 VAL A C 1
ATOM 794 O O . VAL A 1 100 ? -1.217 15.633 -0.149 1.00 92.69 100 VAL A O 1
ATOM 797 N N . ALA A 1 101 ? -0.693 15.348 -2.319 1.00 92.19 101 ALA A N 1
ATOM 798 C CA . ALA A 1 101 ? -1.982 14.771 -2.693 1.00 92.19 101 ALA A CA 1
ATOM 799 C C . ALA A 1 101 ? -2.171 13.393 -2.047 1.00 92.19 101 ALA A C 1
ATOM 801 O O . ALA A 1 101 ? -3.177 13.160 -1.373 1.00 92.19 101 ALA A O 1
ATOM 802 N N . SER A 1 102 ? -1.164 12.521 -2.160 1.00 90.75 102 SER A N 1
ATOM 803 C CA . SER A 1 102 ? -1.177 11.214 -1.494 1.00 90.75 102 SER A CA 1
ATOM 804 C C . SER A 1 102 ? -1.257 11.356 0.027 1.00 90.75 102 SER A C 1
ATOM 806 O O . SER A 1 102 ? -2.012 10.638 0.678 1.00 90.75 102 SER A O 1
ATOM 808 N N . VAL A 1 103 ? -0.533 12.320 0.609 1.00 94.12 103 VAL A N 1
ATOM 809 C CA . VAL A 1 103 ? -0.581 12.595 2.055 1.00 94.12 103 VAL A CA 1
ATOM 810 C C . VAL A 1 103 ? -1.991 12.960 2.520 1.00 94.12 103 VAL A C 1
ATOM 812 O O . VAL A 1 103 ? -2.450 12.412 3.521 1.00 94.12 103 VAL A O 1
ATOM 815 N N . GLN A 1 104 ? -2.674 13.865 1.815 1.00 93.44 104 GLN A N 1
ATOM 816 C CA . GLN A 1 104 ? -4.040 14.271 2.160 1.00 93.44 104 GLN A CA 1
ATOM 817 C C . GLN A 1 104 ? -5.004 13.087 2.074 1.00 93.44 104 GLN A C 1
ATOM 819 O O . GLN A 1 104 ? -5.713 12.807 3.039 1.00 93.44 104 GLN A O 1
ATOM 824 N N . HIS A 1 105 ? -4.953 12.342 0.970 1.00 93.06 105 HIS A N 1
ATOM 825 C CA . HIS A 1 105 ? -5.812 11.182 0.760 1.00 93.06 105 HIS A CA 1
ATOM 826 C C . HIS A 1 105 ? -5.625 10.113 1.852 1.00 93.06 105 HIS A C 1
ATOM 828 O O . HIS A 1 105 ? -6.585 9.694 2.495 1.00 93.06 105 HIS A O 1
ATOM 834 N N . ILE A 1 106 ? -4.378 9.738 2.158 1.00 94.38 106 ILE A N 1
ATOM 835 C CA . ILE A 1 106 ? -4.080 8.735 3.191 1.00 94.38 106 ILE A CA 1
ATOM 836 C C . ILE A 1 106 ? -4.532 9.207 4.586 1.00 94.38 106 ILE A C 1
ATOM 838 O O . ILE A 1 106 ? -4.978 8.408 5.415 1.00 94.38 106 ILE A O 1
ATOM 842 N N . GLN A 1 107 ? -4.431 10.507 4.880 1.00 94.88 107 GLN A N 1
ATOM 843 C CA . GLN A 1 107 ? -4.907 11.066 6.148 1.00 94.88 107 GLN A CA 1
ATOM 844 C C . GLN A 1 107 ? -6.429 10.996 6.288 1.00 94.88 107 GLN A C 1
ATOM 846 O O . GLN A 1 107 ? -6.918 10.718 7.388 1.00 94.88 107 GLN A O 1
ATOM 851 N N . GLU A 1 108 ? -7.169 11.225 5.204 1.00 93.94 108 GLU A N 1
ATOM 852 C CA . GLU A 1 108 ? -8.626 11.090 5.177 1.00 93.94 108 GLU A CA 1
ATOM 853 C C . GLU A 1 108 ? -9.050 9.645 5.471 1.00 93.94 108 GLU A C 1
ATOM 855 O O . GLU A 1 108 ? -9.857 9.420 6.379 1.00 93.94 108 GLU A O 1
ATOM 860 N N . GLU A 1 109 ? -8.424 8.668 4.810 1.00 93.31 109 GLU A N 1
ATOM 861 C CA . GLU A 1 109 ? -8.687 7.238 5.030 1.00 93.31 109 GLU A CA 1
ATOM 862 C C . GLU A 1 109 ? -8.371 6.804 6.472 1.00 93.31 109 GLU A C 1
ATOM 864 O O . GLU A 1 109 ? -9.165 6.137 7.148 1.00 93.31 109 GLU A O 1
ATOM 869 N N . LEU A 1 110 ? -7.237 7.253 7.021 1.00 93.69 110 LEU A N 1
ATOM 870 C CA . LEU A 1 110 ? -6.875 6.992 8.417 1.00 93.69 110 LEU A CA 1
ATOM 871 C C . LEU A 1 110 ? -7.844 7.642 9.417 1.00 93.69 110 LEU A C 1
ATOM 873 O O . LEU A 1 110 ? -8.100 7.073 10.489 1.00 93.69 110 LEU A O 1
ATOM 877 N N . ALA A 1 111 ? -8.369 8.827 9.102 1.00 92.62 111 ALA A N 1
ATOM 878 C CA . ALA A 1 111 ? -9.363 9.504 9.925 1.00 92.62 111 ALA A CA 1
ATOM 879 C C . ALA A 1 111 ? -10.705 8.760 9.904 1.00 92.62 111 ALA A C 1
ATOM 881 O O . ALA A 1 111 ? -11.333 8.608 10.957 1.00 92.62 111 ALA A O 1
ATOM 882 N N . GLU A 1 112 ? -11.121 8.253 8.744 1.00 88.69 112 GLU A N 1
ATOM 883 C CA . GLU A 1 112 ? -12.330 7.442 8.589 1.00 88.69 112 GLU A CA 1
ATOM 884 C C . GLU A 1 112 ? -12.229 6.127 9.375 1.00 88.69 112 GLU A C 1
ATOM 886 O O . GLU A 1 112 ? -13.084 5.820 10.213 1.00 88.69 112 GLU A O 1
ATOM 891 N N . LEU A 1 113 ? -11.110 5.414 9.244 1.00 88.38 113 LEU A N 1
ATOM 892 C CA . LEU A 1 113 ? -10.789 4.237 10.057 1.00 88.38 113 LEU A CA 1
ATOM 893 C C . LEU A 1 113 ? -10.875 4.507 11.569 1.00 88.38 113 LEU A C 1
ATOM 895 O O . LEU A 1 113 ? -11.373 3.683 12.347 1.00 88.38 113 LEU A O 1
ATOM 899 N N . ALA A 1 114 ? -10.395 5.671 12.015 1.00 87.44 114 ALA A N 1
ATOM 900 C CA . ALA A 1 114 ? -10.449 6.059 13.421 1.00 87.44 114 ALA A CA 1
ATOM 901 C C . ALA A 1 114 ? -11.882 6.329 13.914 1.00 87.44 114 ALA A C 1
ATOM 903 O O . ALA A 1 114 ? -12.163 6.086 15.093 1.00 87.44 114 ALA A O 1
ATOM 904 N N . LYS A 1 115 ? -12.780 6.806 13.042 1.00 85.81 115 LYS A N 1
ATOM 905 C CA . LYS A 1 115 ? -14.207 6.992 13.351 1.00 85.81 115 LYS A CA 1
ATOM 906 C C . LYS A 1 115 ? -14.930 5.651 13.446 1.00 85.81 115 LYS A C 1
ATOM 908 O O . LYS A 1 115 ? -15.612 5.420 14.443 1.00 85.81 115 LYS A O 1
ATOM 913 N N . ARG A 1 116 ? -14.706 4.734 12.496 1.00 77.94 116 ARG A N 1
ATOM 914 C CA . ARG A 1 116 ? -15.326 3.393 12.495 1.00 77.94 116 ARG A CA 1
ATOM 915 C C . ARG A 1 116 ? -15.030 2.609 13.773 1.00 77.94 116 ARG A C 1
ATOM 917 O O . ARG A 1 116 ? -15.944 2.086 14.401 1.00 77.94 116 ARG A O 1
ATOM 924 N N . ARG A 1 117 ? -13.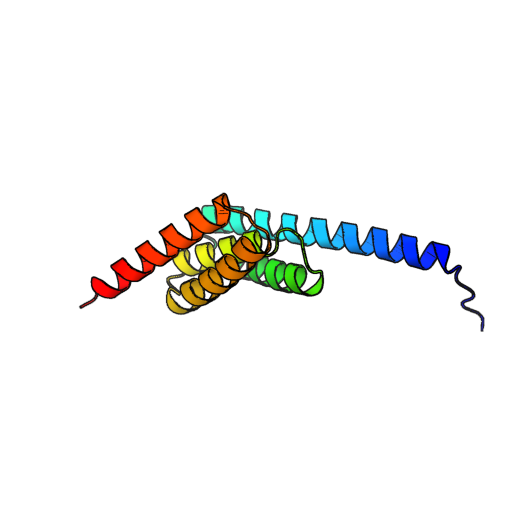783 2.643 14.260 1.00 67.50 117 ARG A N 1
ATOM 925 C CA . ARG A 1 117 ? -13.403 1.998 15.535 1.00 67.50 117 ARG A CA 1
ATOM 926 C C . ARG A 1 117 ? -14.120 2.578 16.765 1.00 67.50 117 ARG A C 1
ATOM 928 O O . ARG A 1 117 ? -14.267 1.880 17.765 1.00 67.50 117 ARG A O 1
ATOM 935 N N . LYS A 1 118 ? -14.524 3.853 16.733 1.00 60.00 118 LYS A N 1
ATOM 936 C CA . LYS A 1 118 ? -15.253 4.503 17.837 1.00 60.00 118 LYS A CA 1
ATOM 937 C C . LYS A 1 118 ? -16.754 4.190 17.824 1.00 60.00 118 LYS A C 1
ATOM 939 O O . LYS A 1 118 ? -17.366 4.305 18.877 1.00 60.00 118 LYS A O 1
ATOM 944 N N . GLY A 1 119 ? -17.314 3.799 16.676 1.00 54.38 119 GLY A N 1
ATOM 945 C CA . GLY A 1 119 ? -18.730 3.449 16.517 1.00 54.38 119 GLY A CA 1
ATOM 946 C C . GLY A 1 119 ? -19.097 2.014 16.914 1.00 54.38 119 GLY A C 1
ATOM 947 O O . GLY A 1 119 ? -20.273 1.727 17.084 1.00 54.38 119 GLY A O 1
ATOM 948 N N . SER A 1 120 ? -18.122 1.117 17.096 1.00 53.34 120 SER A N 1
ATOM 949 C CA . SER A 1 120 ? -18.348 -0.272 17.545 1.00 53.34 120 SER A CA 1
ATOM 950 C C . SER A 1 120 ? -18.312 -0.446 19.076 1.00 53.34 120 SER A C 1
ATOM 952 O O . SER A 1 120 ? -17.866 -1.488 19.557 1.00 53.34 120 SER A O 1
ATOM 954 N N . LYS A 1 121 ? -18.714 0.571 19.849 1.00 41.62 121 LYS A N 1
ATOM 955 C CA . LYS A 1 121 ? -18.817 0.507 21.317 1.00 41.62 121 LYS A CA 1
ATOM 956 C C . LYS A 1 121 ? -20.245 0.701 21.790 1.00 41.62 121 LYS A C 1
ATOM 958 O O . LYS A 1 121 ? -20.919 1.580 21.214 1.00 41.62 121 LYS A O 1
#